Protein AF-A0A4U1W8I0-F1 (afdb_monomer)

Secondary structure (DSSP, 8-state):
-----SS-HHHHHHHTT-SSHHHHHHHTTS-HHHHHHHHT-GGGHHHHHHHHHHHHHHHHHHHHHHHHHT-

Foldseek 3Di:
DFDDAPDDCQVLCVV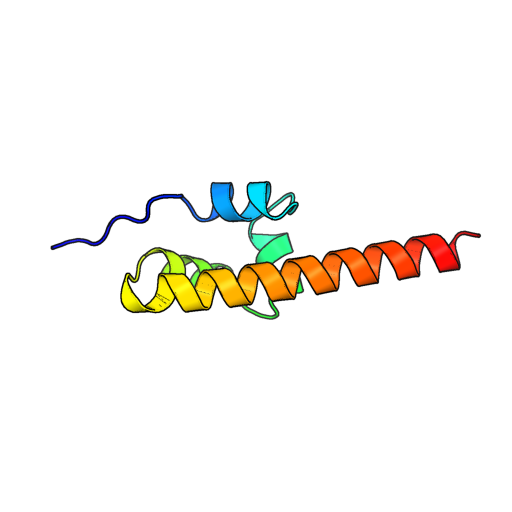LPHPGCCLLCVLLVHDSVVLNVLRRDPVSPVVSVVSSVSSSVSVVVVVVVVVVVVD

Radius of gyration: 13.45 Å; Cα contacts (8 Å, |Δi|>4): 57; chains: 1; bounding box: 30×17×46 Å

Solvent-accessible surface area (backbone atoms only — not comparable to full-atom values): 4049 Å² total; per-residue (Å²): 134,84,68,76,57,98,60,55,66,66,53,54,25,45,78,58,72,28,97,37,50,64,56,40,16,62,52,49,74,56,49,57,67,56,54,52,55,28,51,57,30,76,93,26,44,69,57,45,52,52,45,52,52,52,16,39,52,49,51,54,50,51,52,51,52,54,54,64,75,73,110

pLDDT: mean 94.74, std 7.67, range [56.25, 98.56]

Mean predicted aligned error: 3.37 Å

Structure (mmCIF, N/CA/C/O backbone):
data_AF-A0A4U1W8I0-F1
#
_entry.id   AF-A0A4U1W8I0-F1
#
loop_
_atom_site.group_PDB
_atom_site.id
_atom_site.type_symbol
_atom_site.label_atom_id
_atom_site.label_alt_id
_atom_site.label_comp_id
_atom_site.label_asym_id
_atom_site.label_entity_id
_atom_site.label_seq_id
_atom_site.pdbx_PDB_ins_code
_atom_site.Cartn_x
_atom_site.Cartn_y
_atom_site.Cartn_z
_atom_site.occupancy
_atom_site.B_iso_or_equiv
_atom_site.auth_seq_id
_atom_site.auth_comp_id
_atom_site.auth_asym_id
_atom_site.auth_atom_id
_atom_site.pdbx_PDB_model_num
ATOM 1 N N . MET A 1 1 ? 13.900 0.437 -22.054 1.00 60.19 1 MET A N 1
ATOM 2 C CA . MET A 1 1 ? 12.466 0.166 -21.803 1.00 60.19 1 MET A CA 1
ATOM 3 C C . MET A 1 1 ? 12.052 0.910 -20.547 1.00 60.19 1 MET A C 1
ATOM 5 O O . MET A 1 1 ? 12.733 0.766 -19.541 1.00 60.19 1 MET A O 1
ATOM 9 N N . CYS A 1 2 ? 10.998 1.726 -20.608 1.00 79.56 2 CYS A N 1
ATOM 10 C CA . CYS A 1 2 ? 10.385 2.293 -19.407 1.00 79.56 2 CYS A CA 1
ATOM 11 C C . CYS A 1 2 ? 9.399 1.249 -18.873 1.00 79.56 2 CYS A C 1
ATOM 13 O O . CYS A 1 2 ? 8.508 0.833 -19.612 1.00 79.56 2 CYS A O 1
ATOM 15 N N . PHE A 1 3 ? 9.603 0.762 -17.651 1.00 89.44 3 PHE A N 1
ATOM 16 C CA . PHE A 1 3 ? 8.657 -0.157 -17.024 1.00 89.44 3 PHE A CA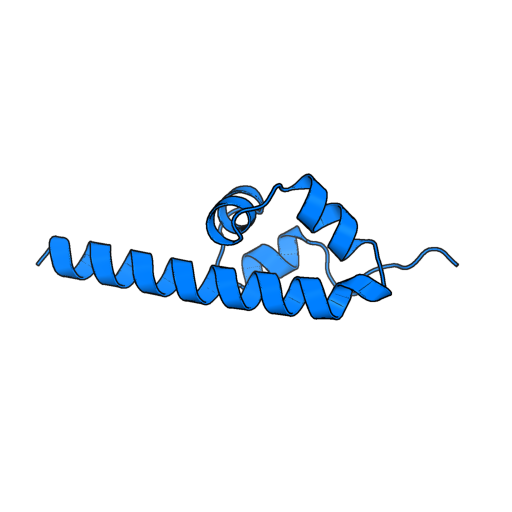 1
ATOM 17 C C . PHE A 1 3 ? 7.363 0.596 -16.699 1.00 89.44 3 PHE A C 1
ATOM 19 O O . PHE A 1 3 ? 7.404 1.683 -16.123 1.00 89.44 3 PHE A O 1
ATOM 26 N N . VAL A 1 4 ? 6.223 0.006 -17.055 1.00 92.06 4 VAL A N 1
ATOM 27 C CA . VAL A 1 4 ? 4.896 0.518 -16.710 1.00 92.06 4 VAL A CA 1
ATOM 28 C C . VAL A 1 4 ? 4.232 -0.526 -15.814 1.00 92.06 4 VAL A C 1
ATOM 30 O O . VAL A 1 4 ? 4.114 -1.671 -16.245 1.00 92.06 4 VAL A O 1
ATOM 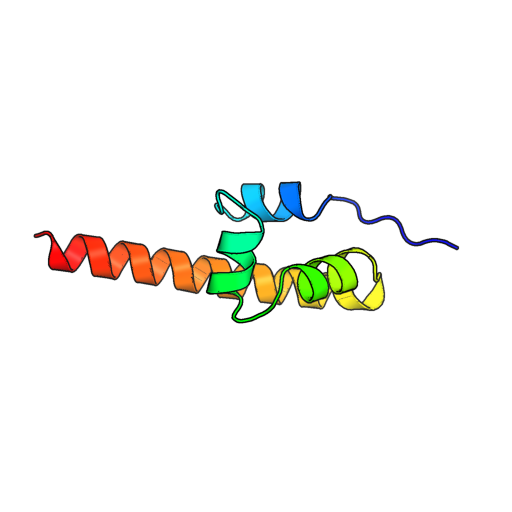33 N N . PRO A 1 5 ? 3.842 -0.178 -14.577 1.00 93.19 5 PRO A N 1
ATOM 34 C CA . PRO A 1 5 ? 3.150 -1.114 -13.704 1.00 93.19 5 PRO A CA 1
ATOM 35 C C . PRO A 1 5 ? 1.726 -1.372 -14.199 1.00 93.19 5 PRO A C 1
ATOM 37 O O . PRO A 1 5 ? 1.082 -0.467 -14.731 1.00 93.19 5 PRO A O 1
ATOM 40 N N . ASP A 1 6 ? 1.220 -2.577 -13.940 1.00 94.12 6 ASP A N 1
ATOM 41 C CA . ASP A 1 6 ? -0.155 -2.968 -14.286 1.00 94.12 6 ASP A CA 1
ATOM 42 C C . ASP A 1 6 ? -1.201 -2.083 -13.591 1.00 94.12 6 ASP A C 1
ATOM 44 O O . ASP A 1 6 ? -2.271 -1.819 -14.135 1.00 94.12 6 ASP A O 1
ATOM 48 N N . TYR A 1 7 ? -0.869 -1.597 -12.390 1.00 95.56 7 TYR A N 1
ATOM 49 C CA . TYR A 1 7 ? -1.729 -0.747 -11.578 1.00 95.56 7 TYR A CA 1
ATOM 50 C C . TYR A 1 7 ? -0.979 0.488 -11.078 1.00 95.56 7 TYR A C 1
ATOM 52 O O . TYR A 1 7 ? 0.197 0.448 -10.694 1.00 95.56 7 TYR A O 1
ATOM 60 N N . LYS A 1 8 ? -1.685 1.615 -11.008 1.00 96.19 8 LYS A N 1
ATOM 61 C CA . LYS A 1 8 ? -1.205 2.798 -10.293 1.00 96.19 8 LYS A CA 1
ATOM 62 C C . LYS A 1 8 ? -1.193 2.511 -8.793 1.00 96.19 8 LYS A C 1
ATOM 64 O O . LYS A 1 8 ? -2.044 1.795 -8.268 1.00 96.19 8 LYS A O 1
ATOM 69 N N . LEU A 1 9 ? -0.285 3.162 -8.067 1.00 96.94 9 LEU A N 1
ATOM 70 C CA . LEU A 1 9 ? -0.190 3.019 -6.611 1.00 96.94 9 LEU A CA 1
ATOM 71 C C . LEU A 1 9 ? -1.513 3.358 -5.896 1.00 96.94 9 LEU A C 1
ATOM 73 O O . LEU A 1 9 ? -1.873 2.715 -4.913 1.00 96.94 9 LEU A O 1
ATOM 77 N N . SER A 1 10 ? -2.269 4.334 -6.406 1.00 97.50 10 SER A N 1
ATOM 78 C CA . SER A 1 10 ? -3.591 4.688 -5.877 1.00 97.50 10 SER A CA 1
ATOM 79 C C . SER A 1 10 ? -4.630 3.575 -6.042 1.00 97.50 10 SER A C 1
ATOM 81 O O . SER A 1 10 ? -5.503 3.435 -5.191 1.00 97.50 10 SER A O 1
ATOM 83 N N . GLU A 1 11 ? -4.545 2.777 -7.106 1.00 97.69 11 GLU A N 1
ATOM 84 C CA . GLU A 1 11 ? -5.436 1.637 -7.341 1.00 97.69 11 GLU A CA 1
ATOM 85 C C . GLU A 1 11 ? -5.076 0.489 -6.400 1.00 97.69 11 GLU A C 1
ATOM 87 O O . GLU A 1 11 ? -5.953 -0.028 -5.712 1.00 97.69 11 GLU A O 1
ATOM 92 N N . LEU A 1 12 ? -3.781 0.180 -6.274 1.00 96.94 12 LEU A N 1
ATOM 93 C CA . LEU A 1 12 ? -3.280 -0.810 -5.317 1.00 96.94 12 LEU A CA 1
ATOM 94 C C . LEU A 1 12 ? -3.680 -0.469 -3.873 1.00 96.94 12 LEU A C 1
ATOM 96 O O . LEU A 1 12 ? -4.144 -1.337 -3.135 1.00 96.94 12 LEU A O 1
ATOM 100 N N . SER A 1 13 ? -3.558 0.805 -3.488 1.00 97.62 13 SER A N 1
ATOM 101 C CA . SER A 1 13 ? -3.988 1.316 -2.182 1.00 97.62 13 SER A CA 1
ATOM 102 C C . SER A 1 13 ? -5.473 1.038 -1.925 1.00 97.62 13 SER A C 1
ATOM 104 O O . SER A 1 13 ? -5.829 0.478 -0.888 1.00 97.62 13 SER A O 1
ATOM 106 N N . LYS A 1 14 ? -6.343 1.361 -2.890 1.00 97.75 14 LYS A N 1
ATOM 107 C CA . LYS A 1 14 ? -7.791 1.127 -2.780 1.00 97.75 14 LYS A CA 1
ATOM 108 C C . LYS A 1 14 ? -8.138 -0.359 -2.729 1.00 97.75 14 LYS A C 1
ATOM 110 O O . LYS A 1 14 ? -8.924 -0.767 -1.881 1.00 97.75 14 LYS A O 1
ATOM 115 N N . MET A 1 15 ? -7.524 -1.182 -3.582 1.00 96.94 15 MET A N 1
ATOM 116 C CA . MET A 1 15 ? -7.724 -2.641 -3.587 1.00 96.94 15 MET A CA 1
ATOM 117 C C . MET A 1 15 ? -7.314 -3.287 -2.259 1.00 96.94 15 MET A C 1
ATOM 119 O O . MET A 1 15 ? -7.907 -4.275 -1.824 1.00 96.94 15 MET A O 1
ATOM 123 N N . ALA A 1 16 ? -6.311 -2.721 -1.590 1.00 96.62 16 ALA A N 1
ATOM 124 C CA . ALA A 1 16 ? -5.877 -3.169 -0.276 1.00 96.62 16 ALA A CA 1
ATOM 125 C C . ALA A 1 16 ? -6.743 -2.639 0.883 1.00 96.62 16 ALA A C 1
ATOM 127 O O . ALA A 1 16 ? -6.541 -3.062 2.022 1.00 96.62 16 ALA A O 1
ATOM 128 N N . GLY A 1 17 ? -7.740 -1.793 0.601 1.00 97.00 17 GLY A N 1
ATOM 129 C CA . GLY A 1 17 ? -8.681 -1.260 1.585 1.00 97.00 17 GLY A CA 1
ATOM 130 C C . GLY A 1 17 ? -8.193 -0.000 2.300 1.00 97.00 17 GLY A C 1
ATOM 131 O O . GLY A 1 17 ? -8.605 0.245 3.433 1.00 97.00 17 GLY A O 1
ATOM 132 N N . PHE A 1 18 ? -7.301 0.777 1.682 1.00 97.88 18 PHE A N 1
ATOM 133 C CA . PHE A 1 18 ? -6.864 2.082 2.187 1.00 97.88 18 PHE A CA 1
ATOM 134 C C . PHE A 1 18 ? -7.561 3.219 1.444 1.00 97.88 18 PHE A C 1
ATOM 136 O O . PHE A 1 18 ? -7.680 3.182 0.216 1.00 97.88 18 PHE A O 1
ATOM 143 N N . ASP A 1 19 ? -7.955 4.254 2.182 1.00 95.81 19 ASP A N 1
ATOM 144 C CA . ASP A 1 19 ? -8.660 5.417 1.633 1.00 95.81 19 ASP A CA 1
ATOM 145 C C . ASP A 1 19 ? -7.712 6.303 0.817 1.00 95.81 19 ASP A C 1
ATOM 147 O O . ASP A 1 19 ? -8.081 6.867 -0.217 1.00 95.81 19 ASP A O 1
ATOM 151 N N . THR A 1 20 ? -6.454 6.394 1.261 1.00 97.62 20 THR A N 1
ATOM 152 C CA . THR A 1 20 ? -5.403 7.177 0.609 1.00 97.62 20 THR A CA 1
ATOM 153 C C . THR A 1 20 ? -4.073 6.429 0.592 1.00 97.62 20 THR A C 1
ATOM 155 O O . THR A 1 20 ? -3.800 5.565 1.426 1.00 97.62 20 THR A O 1
ATOM 158 N N . VAL A 1 21 ? -3.198 6.816 -0.341 1.00 98.06 21 VAL A N 1
ATOM 159 C CA . VAL A 1 21 ? -1.811 6.321 -0.380 1.00 98.06 21 VAL A CA 1
ATOM 160 C C . VAL A 1 21 ? -1.046 6.729 0.884 1.00 98.06 21 VAL A C 1
ATOM 162 O O . VAL A 1 21 ? -0.157 6.007 1.322 1.00 98.06 21 VAL A O 1
ATOM 165 N N . ASP A 1 22 ? -1.403 7.859 1.493 1.00 98.31 22 ASP A N 1
ATOM 166 C CA . ASP A 1 22 ? -0.783 8.329 2.733 1.00 98.31 22 ASP A CA 1
ATOM 167 C C . ASP A 1 22 ? -1.199 7.462 3.934 1.00 98.31 22 ASP A C 1
ATOM 169 O O . ASP A 1 22 ? -0.372 7.159 4.795 1.00 98.31 22 ASP A O 1
ATOM 173 N N . GLU A 1 23 ? -2.443 6.971 3.960 1.00 98.25 23 GLU A N 1
ATOM 174 C CA . GLU A 1 23 ? -2.875 5.961 4.930 1.00 98.25 23 GLU A CA 1
ATOM 175 C C . GLU A 1 23 ? -2.091 4.652 4.748 1.00 98.25 23 GLU A C 1
ATOM 177 O O . GLU A 1 23 ? -1.560 4.111 5.721 1.00 98.25 23 GLU A O 1
ATOM 182 N N . LEU A 1 24 ? -1.955 4.175 3.505 1.00 98.56 24 LEU A N 1
ATOM 183 C CA . LEU A 1 24 ? -1.126 3.010 3.191 1.00 98.56 24 LEU A CA 1
ATOM 184 C C . LEU A 1 24 ? 0.321 3.217 3.666 1.00 98.56 24 LEU A C 1
ATOM 186 O O . LEU A 1 24 ? 0.869 2.339 4.326 1.00 98.56 24 LEU A O 1
ATOM 190 N N . ALA A 1 25 ? 0.933 4.369 3.376 1.00 98.50 25 ALA A N 1
ATOM 191 C CA . ALA A 1 25 ? 2.302 4.688 3.784 1.00 98.50 25 ALA A CA 1
ATOM 192 C C . ALA A 1 25 ? 2.476 4.647 5.308 1.00 98.50 25 ALA A C 1
ATOM 194 O O . ALA A 1 25 ? 3.454 4.079 5.799 1.00 98.50 25 ALA A O 1
ATOM 195 N N . ARG A 1 26 ? 1.490 5.168 6.053 1.00 98.44 26 ARG A N 1
ATOM 196 C CA . ARG A 1 26 ? 1.464 5.113 7.518 1.00 98.44 26 ARG A CA 1
ATOM 197 C C . ARG A 1 26 ? 1.465 3.674 8.033 1.00 98.44 26 ARG A C 1
ATOM 199 O O . ARG A 1 26 ? 2.268 3.355 8.904 1.00 98.44 26 ARG A O 1
ATOM 206 N N . TYR A 1 27 ? 0.595 2.809 7.510 1.00 98.38 27 TYR A N 1
ATOM 207 C CA . TYR A 1 27 ? 0.540 1.403 7.936 1.00 98.38 27 TYR A CA 1
ATOM 208 C C . TYR A 1 27 ? 1.720 0.568 7.429 1.00 98.38 27 TYR A C 1
ATOM 210 O O . TYR A 1 27 ? 2.107 -0.398 8.075 1.00 98.38 27 TYR A O 1
ATOM 218 N N . ALA A 1 28 ? 2.309 0.940 6.295 1.00 98.00 28 ALA A N 1
ATOM 219 C CA . ALA A 1 28 ? 3.511 0.324 5.744 1.00 98.00 28 ALA A CA 1
ATOM 220 C C . ALA A 1 28 ? 4.812 0.811 6.411 1.00 98.00 28 ALA A C 1
ATOM 222 O O . ALA A 1 28 ? 5.889 0.362 6.021 1.00 98.00 28 ALA A O 1
ATOM 223 N N . SER A 1 29 ? 4.733 1.735 7.377 1.00 97.50 29 SER A N 1
ATOM 224 C CA . SER A 1 29 ? 5.888 2.337 8.058 1.00 97.50 29 SER A CA 1
ATOM 2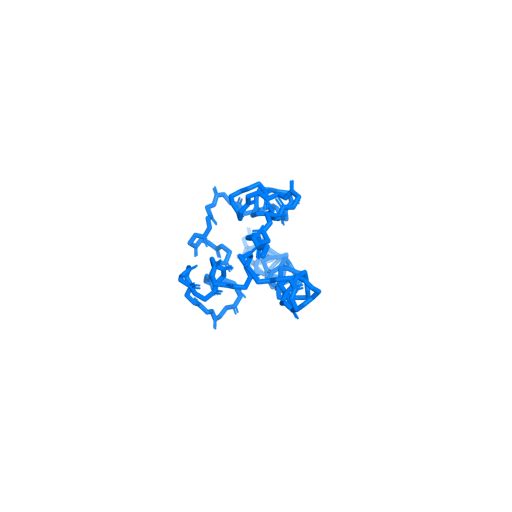25 C C . SER A 1 29 ? 6.942 2.886 7.085 1.00 97.50 29 SER A C 1
ATOM 227 O O . SER A 1 29 ? 8.142 2.681 7.256 1.00 97.50 29 SER A O 1
ATOM 229 N N . THR A 1 30 ? 6.496 3.564 6.026 1.00 97.81 30 THR A N 1
ATOM 230 C CA . THR A 1 30 ? 7.365 4.137 4.986 1.00 97.81 30 THR A CA 1
ATOM 231 C C . THR A 1 30 ? 6.783 5.451 4.459 1.00 97.81 30 THR A C 1
ATOM 233 O O . THR A 1 30 ? 5.823 5.987 5.008 1.00 97.81 30 THR A O 1
ATOM 236 N N . THR A 1 31 ? 7.364 6.004 3.397 1.00 98.25 31 THR A N 1
ATOM 237 C CA . THR A 1 31 ? 6.883 7.229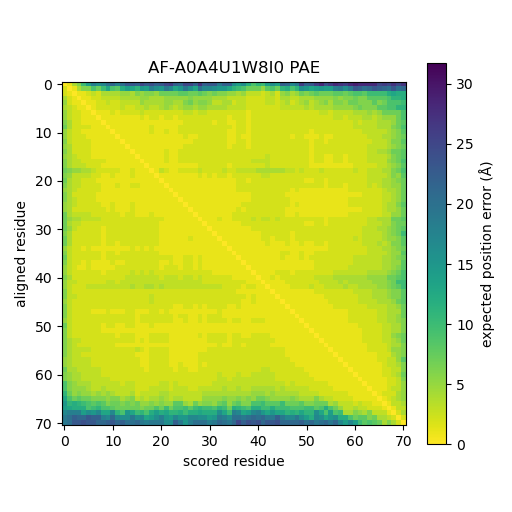 2.751 1.00 98.25 31 THR A CA 1
ATOM 238 C C . THR A 1 31 ? 6.145 6.924 1.453 1.00 98.25 31 THR A C 1
ATOM 240 O O . THR A 1 31 ? 6.419 5.934 0.769 1.00 98.25 31 THR A O 1
ATOM 243 N N . ARG A 1 32 ? 5.252 7.834 1.051 1.00 97.81 32 ARG A N 1
ATOM 244 C CA . ARG A 1 32 ? 4.610 7.800 -0.269 1.00 97.81 32 ARG A CA 1
ATOM 245 C C . ARG A 1 32 ? 5.627 7.740 -1.411 1.00 97.81 32 ARG A C 1
ATOM 247 O O . ARG A 1 32 ? 5.440 6.978 -2.352 1.00 97.81 32 ARG A O 1
ATOM 254 N N . GLN A 1 33 ? 6.732 8.477 -1.290 1.00 97.88 33 GLN A N 1
ATOM 255 C CA . GLN A 1 33 ? 7.804 8.475 -2.285 1.00 97.88 33 GLN A CA 1
ATOM 256 C C . GLN A 1 33 ? 8.446 7.090 -2.443 1.00 97.88 33 GLN A C 1
ATOM 258 O O . GLN A 1 33 ? 8.696 6.659 -3.565 1.00 97.88 33 GLN A O 1
ATOM 263 N N . ASN A 1 34 ? 8.685 6.367 -1.345 1.00 98.00 34 ASN A N 1
ATOM 264 C CA . ASN A 1 34 ? 9.221 5.007 -1.414 1.00 98.00 34 ASN A CA 1
ATOM 265 C C . ASN A 1 34 ? 8.246 4.054 -2.108 1.00 98.00 34 ASN A C 1
ATOM 267 O O . ASN A 1 34 ? 8.660 3.293 -2.980 1.00 98.00 34 ASN A O 1
ATOM 271 N N . LEU A 1 35 ? 6.955 4.139 -1.775 1.00 98.12 35 LEU A N 1
ATOM 272 C CA . LEU A 1 35 ? 5.918 3.349 -2.439 1.00 98.12 35 LEU A CA 1
ATOM 273 C C . LEU A 1 35 ? 5.850 3.652 -3.943 1.00 98.12 35 LEU A C 1
ATOM 275 O O . LEU A 1 35 ? 5.787 2.725 -4.748 1.00 98.12 35 LEU A O 1
ATOM 279 N N . ASP A 1 36 ? 5.924 4.926 -4.334 1.00 97.12 36 ASP A N 1
ATOM 280 C CA . ASP A 1 36 ? 5.946 5.338 -5.742 1.00 97.12 36 ASP A CA 1
ATOM 281 C C . ASP A 1 36 ? 7.195 4.819 -6.470 1.00 97.12 36 ASP A C 1
ATOM 283 O O . ASP A 1 36 ? 7.098 4.330 -7.599 1.00 97.12 36 ASP A O 1
ATOM 287 N N . ASN A 1 37 ? 8.362 4.878 -5.822 1.00 96.69 37 ASN A N 1
ATOM 288 C CA . ASN A 1 37 ? 9.616 4.359 -6.368 1.00 96.69 37 ASN A CA 1
ATOM 289 C C . ASN A 1 37 ? 9.550 2.843 -6.587 1.00 96.69 37 ASN A C 1
ATOM 291 O O . ASN A 1 37 ? 9.984 2.349 -7.628 1.00 96.69 37 ASN A O 1
ATOM 295 N N . TRP A 1 38 ? 8.986 2.099 -5.634 1.00 97.62 38 TRP A N 1
ATOM 296 C CA . TRP A 1 38 ? 8.796 0.656 -5.776 1.00 97.62 38 TRP A CA 1
ATOM 297 C C . TRP A 1 38 ? 7.762 0.329 -6.854 1.00 97.62 38 TRP A C 1
ATOM 299 O O . TRP A 1 38 ? 7.993 -0.570 -7.658 1.00 97.62 38 TRP A O 1
ATOM 309 N N . ASN A 1 39 ? 6.676 1.103 -6.952 1.00 97.12 39 ASN A N 1
ATOM 310 C CA . ASN A 1 39 ? 5.651 0.889 -7.973 1.00 97.12 39 ASN A CA 1
ATOM 311 C C . ASN A 1 39 ? 6.163 1.143 -9.397 1.00 97.12 39 ASN A C 1
ATOM 313 O O . ASN A 1 39 ? 5.686 0.530 -10.342 1.00 97.12 39 ASN A O 1
ATOM 317 N N . LYS A 1 40 ? 7.148 2.026 -9.571 1.00 95.56 40 LYS A N 1
ATOM 318 C CA . LYS A 1 40 ? 7.762 2.322 -10.877 1.00 95.56 40 LYS A CA 1
ATOM 319 C C . LYS A 1 40 ? 8.964 1.433 -11.201 1.00 95.56 40 LYS A C 1
ATOM 321 O O . LYS A 1 40 ? 9.603 1.624 -12.232 1.00 95.56 40 LYS A O 1
ATOM 326 N N . SER A 1 41 ? 9.290 0.469 -10.343 1.00 95.69 41 SER A N 1
ATOM 327 C CA . SER A 1 41 ? 10.433 -0.423 -10.518 1.00 95.69 41 SER A CA 1
ATOM 328 C C . SER A 1 41 ? 9.968 -1.869 -10.675 1.00 95.69 41 SER A C 1
ATOM 330 O O . SER A 1 41 ? 9.353 -2.437 -9.773 1.00 95.69 41 SER A O 1
ATOM 332 N N . GLN A 1 42 ? 10.295 -2.485 -11.816 1.00 95.81 42 GLN A N 1
ATOM 333 C CA . GLN A 1 42 ? 9.924 -3.872 -12.114 1.00 95.81 42 GLN A CA 1
ATOM 334 C C . GLN A 1 42 ? 10.441 -4.843 -11.044 1.00 95.81 42 GLN A C 1
ATOM 336 O O . GLN A 1 42 ? 9.697 -5.685 -10.554 1.00 95.81 42 GLN A O 1
ATOM 341 N N . SER A 1 43 ? 11.696 -4.675 -10.614 1.00 96.44 43 SER A N 1
ATOM 342 C CA . SER A 1 43 ? 12.332 -5.526 -9.599 1.00 96.44 43 SER A CA 1
ATOM 343 C C . SER A 1 43 ? 11.788 -5.319 -8.182 1.00 96.44 43 SER A C 1
ATOM 345 O O . SER A 1 43 ? 12.151 -6.058 -7.269 1.00 96.44 43 SER A O 1
ATOM 347 N N . LYS A 1 44 ? 10.930 -4.315 -7.970 1.00 97.25 44 LYS A N 1
ATOM 348 C CA . LYS A 1 44 ? 10.315 -4.012 -6.673 1.00 97.25 44 LYS A CA 1
ATOM 349 C C . LYS A 1 44 ? 8.822 -4.322 -6.621 1.00 97.25 44 LYS A C 1
ATOM 351 O O . LYS A 1 44 ? 8.238 -4.136 -5.559 1.00 97.25 44 LYS A O 1
ATOM 356 N N . GLN A 1 45 ? 8.214 -4.834 -7.693 1.00 95.69 45 GLN A N 1
ATOM 357 C CA . GLN A 1 45 ? 6.781 -5.155 -7.710 1.00 95.69 45 GLN A CA 1
ATOM 358 C C . GLN A 1 45 ? 6.400 -6.188 -6.647 1.00 95.69 45 GLN A C 1
ATOM 360 O O . GLN A 1 45 ? 5.474 -5.962 -5.869 1.00 95.69 45 GLN A O 1
ATOM 365 N N . ASP A 1 46 ? 7.150 -7.285 -6.544 1.00 96.12 46 ASP A N 1
ATOM 366 C CA . ASP A 1 46 ? 6.859 -8.317 -5.544 1.00 96.12 46 ASP A CA 1
ATOM 367 C C . ASP A 1 46 ? 7.111 -7.819 -4.120 1.00 96.12 46 ASP A C 1
ATOM 369 O O . ASP A 1 46 ? 6.322 -8.082 -3.213 1.00 96.12 46 ASP A O 1
ATOM 373 N N . PHE A 1 47 ? 8.151 -7.004 -3.933 1.00 97.31 47 PHE A N 1
ATOM 374 C CA . PHE A 1 47 ? 8.398 -6.345 -2.654 1.00 97.31 47 PHE A CA 1
ATOM 375 C C . PHE A 1 47 ? 7.245 -5.407 -2.264 1.00 97.31 47 PHE A C 1
ATOM 377 O O . PHE A 1 47 ? 6.762 -5.462 -1.135 1.00 97.31 47 PHE A O 1
ATOM 384 N N . LEU A 1 48 ? 6.751 -4.592 -3.201 1.00 97.94 48 LEU A N 1
ATOM 385 C CA . LEU A 1 48 ? 5.615 -3.699 -2.977 1.00 97.94 48 LEU A CA 1
ATOM 386 C C . LEU A 1 48 ? 4.357 -4.480 -2.572 1.00 97.94 48 LEU A C 1
ATOM 388 O O . LEU A 1 48 ? 3.668 -4.075 -1.638 1.00 97.94 48 LEU A O 1
ATOM 392 N N . ARG A 1 49 ? 4.080 -5.623 -3.214 1.00 97.00 49 ARG A N 1
ATOM 393 C CA . ARG A 1 49 ? 2.953 -6.500 -2.847 1.00 97.00 49 ARG A CA 1
ATOM 394 C C . ARG A 1 49 ? 3.064 -6.989 -1.403 1.00 97.00 49 ARG A C 1
ATOM 396 O O . ARG A 1 49 ? 2.082 -6.922 -0.666 1.00 97.00 49 ARG A O 1
ATOM 403 N N . VAL A 1 50 ? 4.251 -7.425 -0.978 1.00 98.00 50 VAL A N 1
ATOM 404 C CA . VAL A 1 50 ? 4.504 -7.854 0.410 1.00 98.00 50 VAL A CA 1
ATOM 405 C C . VAL A 1 50 ? 4.287 -6.705 1.396 1.00 98.00 50 VAL A C 1
ATOM 407 O O . VAL A 1 50 ? 3.604 -6.890 2.404 1.00 98.00 50 VAL A O 1
ATOM 410 N N . VAL A 1 51 ? 4.793 -5.508 1.087 1.00 98.25 51 VAL A N 1
ATOM 411 C CA . VAL A 1 51 ? 4.588 -4.311 1.918 1.00 98.25 51 VAL A CA 1
ATOM 412 C C . VAL A 1 51 ? 3.099 -3.987 2.072 1.00 98.25 51 VAL A C 1
ATOM 414 O O . VAL A 1 51 ? 2.627 -3.770 3.189 1.00 98.25 51 VAL A O 1
ATOM 417 N N . ILE A 1 52 ? 2.340 -4.001 0.973 1.00 98.31 52 ILE A N 1
ATOM 418 C CA . ILE A 1 52 ? 0.897 -3.728 0.984 1.00 98.31 52 ILE A CA 1
ATOM 419 C C . ILE A 1 52 ? 0.142 -4.778 1.811 1.00 98.31 52 ILE A C 1
ATOM 421 O O . ILE A 1 52 ? -0.737 -4.422 2.599 1.00 98.31 52 ILE A O 1
ATOM 425 N N . MET A 1 53 ? 0.491 -6.063 1.683 1.00 98.19 53 MET A N 1
ATOM 426 C CA . MET A 1 53 ? -0.105 -7.123 2.503 1.00 98.19 53 MET A CA 1
ATOM 427 C C . MET A 1 53 ? 0.174 -6.916 3.996 1.00 98.19 53 MET A C 1
ATOM 429 O O . MET A 1 53 ? -0.751 -7.018 4.803 1.00 98.19 53 MET A O 1
ATOM 433 N N . GLY A 1 54 ? 1.411 -6.572 4.367 1.00 98.19 54 GLY A N 1
ATOM 434 C CA . GLY A 1 54 ? 1.774 -6.267 5.754 1.00 98.19 54 GLY A CA 1
ATOM 435 C C . GLY A 1 54 ? 0.974 -5.090 6.319 1.00 98.19 54 GLY A C 1
ATOM 436 O O . GLY A 1 54 ? 0.368 -5.203 7.386 1.00 98.19 54 GLY A O 1
ATOM 437 N N . ALA A 1 55 ? 0.878 -3.996 5.560 1.00 98.44 55 ALA A N 1
ATOM 438 C CA . ALA A 1 55 ? 0.080 -2.834 5.938 1.00 98.44 55 ALA A CA 1
ATOM 439 C C . ALA A 1 55 ? -1.401 -3.200 6.153 1.00 98.44 55 ALA A C 1
ATOM 441 O O . ALA A 1 55 ? -2.023 -2.758 7.122 1.00 98.44 55 ALA A O 1
ATOM 442 N N . LYS A 1 56 ? -1.975 -4.035 5.274 1.00 98.06 56 LYS A N 1
ATOM 443 C CA . LYS A 1 56 ? -3.379 -4.469 5.361 1.00 98.06 56 LYS A CA 1
ATOM 444 C C . LYS A 1 56 ? -3.650 -5.256 6.644 1.00 98.06 56 LYS A C 1
ATOM 446 O O . LYS A 1 56 ? -4.672 -5.039 7.297 1.00 98.06 56 LYS A O 1
ATOM 451 N N . VAL A 1 57 ? -2.731 -6.143 7.031 1.00 97.81 57 VAL A N 1
ATOM 452 C CA . VAL A 1 57 ? -2.822 -6.896 8.292 1.00 97.81 57 VAL A CA 1
ATOM 453 C C . VAL A 1 57 ? -2.792 -5.949 9.493 1.00 97.81 57 VAL A C 1
ATOM 455 O O . VAL A 1 57 ? -3.618 -6.088 10.395 1.00 97.81 57 VAL A O 1
ATOM 458 N N . LEU A 1 58 ? -1.899 -4.956 9.489 1.00 98.06 58 LEU A N 1
ATOM 459 C CA . LEU A 1 58 ? -1.797 -3.974 10.570 1.00 98.06 58 LEU A CA 1
ATOM 460 C C . LEU A 1 58 ? -3.065 -3.117 10.697 1.00 98.06 58 LEU A C 1
ATOM 462 O O . LEU A 1 58 ? -3.562 -2.943 11.810 1.00 98.06 58 LEU A O 1
ATOM 466 N N . LYS A 1 59 ? -3.649 -2.662 9.580 1.00 97.31 59 LYS A N 1
ATOM 467 C CA . LYS A 1 59 ? -4.936 -1.943 9.587 1.00 97.31 59 LYS A CA 1
ATOM 468 C C . LYS A 1 59 ? -6.061 -2.800 10.156 1.00 97.31 59 LYS A C 1
ATOM 470 O O . LYS A 1 59 ? -6.815 -2.341 11.011 1.00 97.31 59 LYS A O 1
ATOM 475 N N . ALA A 1 60 ? -6.149 -4.06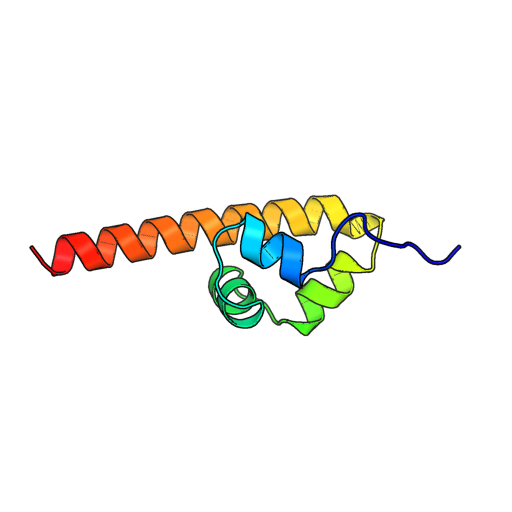5 9.748 1.00 96.31 60 ALA A N 1
ATOM 476 C CA . ALA A 1 60 ? -7.153 -4.981 10.283 1.00 96.31 60 ALA A CA 1
ATOM 477 C C . ALA A 1 60 ? -7.000 -5.199 11.801 1.00 96.31 60 ALA A C 1
ATOM 479 O O . ALA A 1 60 ? -7.998 -5.270 12.519 1.00 96.31 60 ALA A O 1
ATOM 480 N N . GLN A 1 61 ? -5.766 -5.285 12.305 1.00 96.56 61 GLN A N 1
ATOM 481 C CA . GLN A 1 61 ? -5.504 -5.382 13.743 1.00 96.56 61 GLN A CA 1
ATOM 482 C C . GLN A 1 61 ? -5.885 -4.101 14.491 1.00 96.56 61 GLN A C 1
ATOM 484 O O . GLN A 1 61 ? -6.484 -4.192 15.561 1.00 96.56 61 GLN A O 1
ATOM 489 N N . ASP A 1 62 ? -5.578 -2.926 13.939 1.00 96.06 62 ASP A N 1
ATOM 490 C CA . ASP A 1 62 ? -5.938 -1.643 14.550 1.00 96.06 62 AS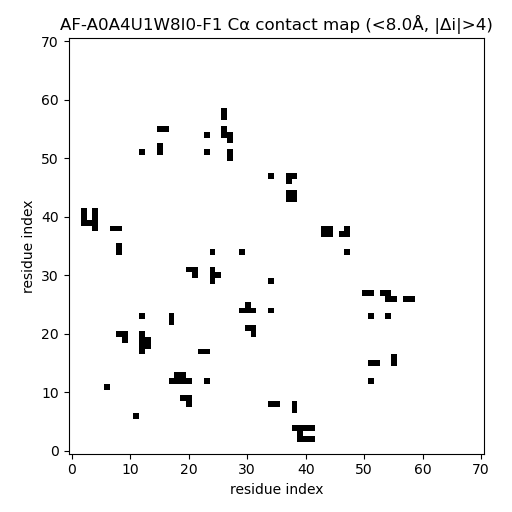P A CA 1
ATOM 491 C C . ASP A 1 62 ? -7.461 -1.477 14.659 1.00 96.06 62 ASP A C 1
ATOM 493 O O . ASP A 1 62 ? -7.97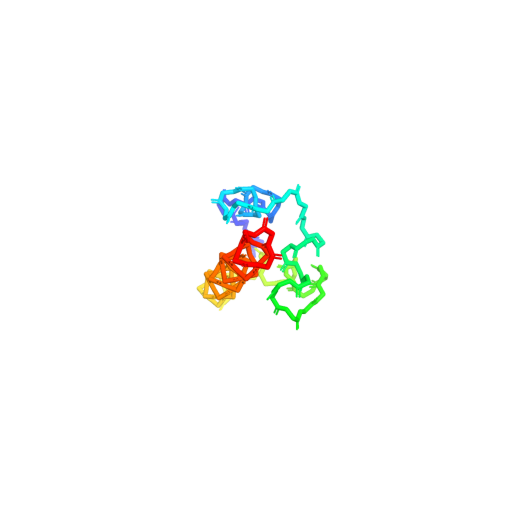7 -1.148 15.725 1.00 96.06 62 ASP A O 1
ATOM 497 N N . ILE A 1 63 ? -8.203 -1.826 13.601 1.00 94.69 63 ILE A N 1
ATOM 498 C CA . ILE A 1 63 ? -9.674 -1.834 13.617 1.00 94.69 63 ILE A CA 1
ATOM 499 C C . ILE A 1 63 ? -10.200 -2.757 14.722 1.00 94.69 63 ILE A C 1
ATOM 501 O O . ILE A 1 63 ? -11.038 -2.338 15.520 1.00 94.69 63 ILE A O 1
ATOM 505 N N . LYS A 1 64 ? -9.684 -3.991 14.821 1.00 94.94 64 LYS A N 1
ATOM 506 C CA . LYS A 1 64 ? -10.091 -4.938 15.875 1.00 94.94 64 LYS A CA 1
ATOM 507 C C . LYS A 1 64 ? -9.856 -4.379 17.279 1.00 94.94 64 LYS A C 1
ATOM 509 O O . LYS A 1 64 ? -10.726 -4.523 18.132 1.00 94.94 64 LYS A O 1
ATOM 514 N N . ARG A 1 65 ? -8.712 -3.726 17.520 1.00 94.62 65 ARG A N 1
ATOM 515 C CA . ARG A 1 65 ? -8.409 -3.100 18.820 1.00 94.62 65 ARG A CA 1
ATOM 516 C C . ARG A 1 65 ? -9.383 -1.971 19.141 1.00 94.62 65 ARG A C 1
ATOM 518 O O . ARG A 1 65 ? -9.904 -1.931 20.248 1.00 94.62 65 ARG A O 1
ATOM 525 N N . ARG A 1 66 ? -9.677 -1.096 18.175 1.00 92.25 66 ARG A N 1
ATOM 526 C CA . ARG A 1 66 ? -10.632 0.010 18.363 1.00 92.25 66 ARG A CA 1
ATOM 527 C C . ARG A 1 66 ? -12.042 -0.488 18.678 1.00 92.25 66 ARG A C 1
ATOM 529 O O . ARG A 1 66 ? -12.690 0.064 19.561 1.00 92.25 66 ARG A O 1
ATOM 536 N N . VAL A 1 67 ? -12.494 -1.544 17.999 1.00 92.44 67 VAL A N 1
ATOM 537 C CA . VAL A 1 67 ? -13.800 -2.171 18.270 1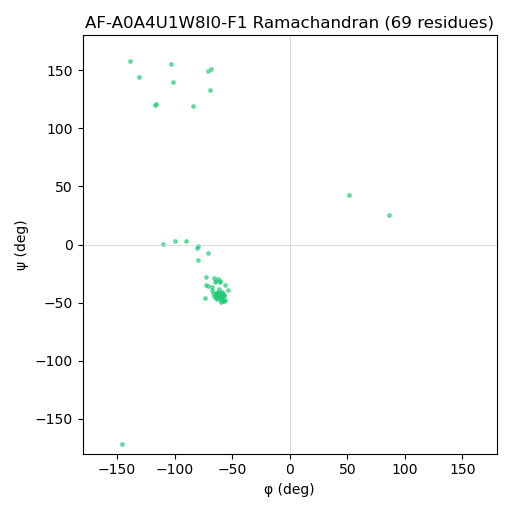.00 92.44 67 VAL A CA 1
ATOM 538 C C . VAL A 1 67 ? -13.840 -2.763 19.680 1.00 92.44 67 VAL A C 1
ATOM 540 O O . VAL A 1 67 ? -14.786 -2.497 20.415 1.00 92.44 67 VAL A O 1
ATOM 543 N N . ALA A 1 68 ? -12.797 -3.493 20.088 1.00 88.00 68 ALA A N 1
ATOM 544 C CA . ALA A 1 68 ? -12.717 -4.087 21.424 1.00 88.00 68 ALA A CA 1
ATOM 545 C C . ALA A 1 68 ? -12.677 -3.045 22.556 1.00 88.00 68 ALA A C 1
ATOM 547 O O . ALA A 1 68 ? -13.176 -3.312 23.638 1.00 88.00 68 ALA A O 1
ATOM 548 N N . MET A 1 69 ? -12.104 -1.863 22.314 1.00 80.81 69 MET A N 1
ATOM 549 C CA . MET A 1 69 ? -12.093 -0.758 23.284 1.00 80.81 69 MET A CA 1
ATOM 550 C C . MET A 1 69 ? -13.406 0.038 23.339 1.00 80.81 69 MET A C 1
ATOM 552 O O . MET A 1 69 ? -13.573 0.857 24.236 1.00 80.81 69 MET A O 1
ATOM 556 N N . SER A 1 70 ? -14.298 -0.151 22.364 1.00 71.31 70 SER A N 1
ATOM 557 C CA . SER A 1 70 ? -15.587 0.554 22.284 1.00 71.31 70 SER A CA 1
ATOM 558 C C . SER A 1 70 ? -16.767 -0.292 22.789 1.00 71.31 70 SER A C 1
ATOM 560 O O . SER A 1 70 ? -17.907 0.151 22.668 1.00 71.31 70 SER A O 1
ATOM 562 N N . SER A 1 71 ? -16.502 -1.510 23.283 1.00 56.25 71 SER A N 1
ATOM 563 C CA . SER A 1 71 ? -17.483 -2.460 23.841 1.00 56.25 71 SER A CA 1
ATOM 564 C C . SER A 1 71 ? -17.349 -2.526 25.357 1.00 56.25 71 SER A C 1
ATOM 566 O O . SER A 1 71 ? -18.394 -2.675 26.021 1.00 56.25 71 SER A O 1
#

Sequence (71 aa):
MCFVPDYKLSELSKMAGFDTVDELARYASTTRQNLDNWNKSQSKQDFLRVVIMGAKVLKAQDIKRRVAMSS